Protein AF-A0AAN4YB03-F1 (afdb_monomer)

Sequence (130 aa):
MPLPLTMRIWSGLTTLRSVNNYWYDSTGHAFEIGAGGYVLAEGNVFQNIDTPVQSPIEGQLFTSPDTNTNTVCATYLGRNCEVNGFGSSGTFSQADTAFLVNFEGKNIASASPYADAQSSVPSSAGQGNL

Secondary structure (DSSP, 8-state):
------EEE-SSSEEEEEES-EEEEEEEEEEEE-TTEEEEEES-EEEEEEEEEPSSP-SEEE---STTGGGGHHHHHSSPPPPPEEES------B--GGGGGGTTS-PPP---HHHHHHHHHHHSSTT--

Foldseek 3Di:
DDEAQADEDDDDQDEDEAALEEAEDHDDEHYEAAANYHYEYALYEHALGAHPYDPDHNYAYAQLDDQVLQQLLCVQPVDGGHHYHYHNYDDDDHRGCPCSNVRHPHDDDDHDHNVCSVPPCVQQDDPPRD

Organism: Aspergillus oryzae (NCBI:txid5062)

pLDDT: mean 92.56, std 9.99, range [46.59, 98.62]

InterPro domains:
  IPR011050 Pectin lyase fold/virulence factor [SSF51126] (16-129)
  IPR012334 Pectin lyase fold [G3DSA:2.160.20.10] (7-130)

Radius of gyration: 14.28 Å; Cα contacts (8 Å, |Δi|>4): 305; chains: 1; bounding box: 38×32×34 Å

Solvent-accessible surface area (backbone atoms only — not comparable to full-atom values): 7092 Å² total; per-residue (Å²): 129,65,70,61,57,57,52,72,39,66,63,67,80,39,78,45,75,51,58,45,44,69,47,67,56,29,56,66,42,37,32,40,38,28,48,50,17,36,38,41,36,25,3,22,28,35,31,42,25,63,26,44,52,45,82,78,68,56,34,46,42,20,30,26,71,39,78,73,72,11,47,63,33,32,81,35,71,75,40,62,48,32,46,53,41,77,40,79,43,44,78,66,77,39,77,52,60,83,66,49,63,77,45,49,96,53,93,73,79,87,77,54,58,18,67,56,22,63,66,43,41,84,69,44,60,64,93,92,40,128

Nearest PDB structures (foldseek):
  1idk-assembly1_A  TM=9.858E-01  e=1.169E-13  Aspergillus niger
  1idj-assembly2_B  TM=9.855E-01  e=1.652E-13  Aspergillus niger
  1qcx-assembly1_A  TM=9.826E-01  e=1.858E-12  Aspergillus niger
  8iqe-assembly1_D  TM=4.897E-01  e=5.388E+00  Klebsiella phage VLC6
  7o79-assembly1_A  TM=2.710E-01  e=1.137E+00  Pseudopedobacter saltans DSM 12145

Mean predicted aligned error: 3.93 Å

Structure (mmCIF, N/CA/C/O backbone):
data_AF-A0AAN4YB03-F1
#
_entry.id   AF-A0AAN4YB03-F1
#
loop_
_atom_site.group_PDB
_atom_site.id
_atom_site.type_symbol
_atom_site.label_atom_id
_atom_site.label_alt_id
_atom_site.label_comp_id
_atom_site.label_asym_id
_atom_site.label_entity_id
_atom_site.label_seq_id
_atom_site.pdbx_PDB_ins_code
_atom_site.Cartn_x
_atom_site.Cartn_y
_atom_site.Cartn_z
_atom_site.occupancy
_atom_site.B_iso_or_equiv
_atom_site.auth_seq_id
_atom_site.auth_comp_id
_atom_site.auth_asym_id
_atom_site.auth_atom_id
_atom_site.pdbx_PDB_model_num
ATOM 1 N N . MET A 1 1 ? 23.118 -5.096 -10.859 1.00 46.59 1 MET A N 1
ATOM 2 C CA . MET A 1 1 ? 21.823 -5.765 -10.637 1.00 46.59 1 MET A CA 1
ATOM 3 C C . MET A 1 1 ? 21.288 -5.240 -9.317 1.00 46.59 1 MET A C 1
ATOM 5 O O . MET A 1 1 ? 22.001 -5.408 -8.330 1.00 46.59 1 MET A O 1
ATOM 9 N N . PRO A 1 2 ? 20.156 -4.519 -9.297 1.00 53.44 2 PRO A N 1
ATOM 10 C CA . PRO A 1 2 ? 19.519 -4.131 -8.043 1.00 53.44 2 PRO A CA 1
ATOM 11 C C . PRO A 1 2 ? 19.155 -5.396 -7.255 1.00 53.44 2 PRO A C 1
ATOM 13 O O . PRO A 1 2 ? 18.726 -6.398 -7.832 1.00 53.44 2 PRO A O 1
ATOM 16 N N . LEU A 1 3 ? 19.428 -5.384 -5.950 1.00 47.75 3 LEU A N 1
ATOM 17 C CA . LEU A 1 3 ? 19.080 -6.495 -5.068 1.00 47.75 3 LEU A CA 1
ATOM 18 C C . LEU A 1 3 ? 17.551 -6.578 -4.942 1.00 47.75 3 LEU A C 1
ATOM 20 O O . LEU A 1 3 ? 16.909 -5.529 -4.892 1.00 47.75 3 LEU A O 1
ATOM 24 N N . PRO A 1 4 ? 16.970 -7.788 -4.863 1.00 61.94 4 PRO A N 1
ATOM 25 C CA . PRO A 1 4 ? 15.548 -7.952 -4.590 1.00 61.94 4 PRO A CA 1
ATOM 26 C C . PRO A 1 4 ? 15.209 -7.286 -3.251 1.00 61.94 4 PRO A C 1
ATOM 28 O O . PRO A 1 4 ? 15.666 -7.726 -2.193 1.00 61.94 4 PRO A O 1
ATOM 31 N N . LEU A 1 5 ? 14.421 -6.211 -3.289 1.00 70.62 5 LEU A N 1
ATOM 32 C CA . LEU A 1 5 ? 13.795 -5.657 -2.097 1.00 70.62 5 LEU A CA 1
ATOM 33 C C . LEU A 1 5 ? 12.488 -6.419 -1.889 1.00 70.62 5 LEU A C 1
ATOM 35 O O . LEU A 1 5 ? 11.498 -6.155 -2.569 1.00 70.62 5 LEU A O 1
ATOM 39 N N . THR A 1 6 ? 12.505 -7.376 -0.964 1.00 79.75 6 THR A N 1
ATOM 40 C CA . THR A 1 6 ? 11.319 -8.141 -0.572 1.00 79.75 6 THR A CA 1
ATOM 41 C C . THR A 1 6 ? 11.043 -7.920 0.906 1.00 79.75 6 THR A C 1
ATOM 43 O O . THR A 1 6 ? 11.859 -8.267 1.763 1.00 79.75 6 THR A O 1
ATOM 46 N N . MET A 1 7 ? 9.868 -7.386 1.223 1.00 85.25 7 MET A N 1
ATOM 47 C CA . MET A 1 7 ? 9.355 -7.344 2.582 1.00 85.25 7 MET A CA 1
ATOM 48 C C . MET A 1 7 ? 8.586 -8.621 2.874 1.00 85.25 7 MET A C 1
ATOM 50 O O . MET A 1 7 ? 7.531 -8.905 2.306 1.00 85.25 7 MET A O 1
ATOM 54 N N . ARG A 1 8 ? 9.151 -9.395 3.792 1.00 83.19 8 ARG A N 1
ATOM 55 C CA . ARG A 1 8 ? 8.587 -10.651 4.252 1.00 83.19 8 ARG A CA 1
ATOM 56 C C . ARG A 1 8 ? 7.859 -10.436 5.575 1.00 83.19 8 ARG A C 1
ATOM 58 O O . ARG A 1 8 ? 8.499 -10.126 6.577 1.00 83.19 8 ARG A O 1
ATOM 65 N N . ILE A 1 9 ? 6.545 -10.628 5.587 1.00 84.38 9 ILE A N 1
ATOM 66 C CA . ILE A 1 9 ? 5.716 -10.588 6.794 1.00 84.38 9 ILE A CA 1
ATOM 67 C C . ILE A 1 9 ? 5.414 -12.039 7.197 1.00 84.38 9 ILE A C 1
ATOM 69 O O . ILE A 1 9 ? 4.412 -12.617 6.775 1.00 84.38 9 ILE A O 1
ATOM 73 N N . TRP A 1 10 ? 6.329 -12.649 7.963 1.00 66.19 10 TRP A N 1
ATOM 74 C CA . TRP A 1 10 ? 6.180 -14.017 8.479 1.00 66.19 10 TRP A CA 1
ATOM 75 C C . TRP A 1 10 ? 5.449 -14.050 9.824 1.00 66.19 10 TRP A C 1
ATOM 77 O O . TRP A 1 10 ? 5.523 -13.117 10.621 1.00 66.19 10 TRP A O 1
ATOM 87 N N . SER A 1 11 ? 4.748 -15.164 10.031 1.00 60.34 11 SER A N 1
ATOM 88 C CA . SER A 1 11 ? 3.844 -15.509 11.129 1.00 60.34 11 SER A CA 1
ATOM 89 C C . SER A 1 11 ? 4.173 -14.936 12.509 1.00 60.34 11 SER A C 1
ATOM 91 O O . SER A 1 11 ? 5.290 -15.075 13.007 1.00 60.34 11 SER A O 1
ATOM 93 N N . GLY A 1 12 ? 3.136 -14.407 13.165 1.00 60.25 12 GLY A N 1
ATOM 94 C CA . GLY A 1 12 ? 3.187 -13.892 14.533 1.00 60.25 12 GLY A CA 1
ATOM 95 C C . GLY A 1 12 ? 2.429 -12.576 14.658 1.00 60.25 12 GLY A C 1
ATOM 96 O O . GLY A 1 12 ? 3.067 -11.540 14.780 1.00 60.25 12 GLY A O 1
ATOM 97 N N . LEU A 1 13 ? 1.089 -12.618 14.552 1.00 81.12 13 LEU A N 1
ATOM 98 C CA . LEU A 1 13 ? 0.136 -11.502 14.754 1.00 81.12 13 LEU A CA 1
ATOM 99 C C . LEU A 1 13 ? 0.657 -10.109 14.336 1.00 81.12 13 LEU A C 1
ATOM 101 O O . LEU A 1 13 ? 0.455 -9.116 15.038 1.00 81.12 13 LEU A O 1
ATOM 105 N N . THR A 1 14 ? 1.364 -10.022 13.208 1.00 92.38 14 THR A N 1
ATOM 106 C CA . THR A 1 14 ? 2.037 -8.785 12.810 1.00 92.38 14 THR A CA 1
ATOM 107 C C . THR A 1 14 ? 1.050 -7.935 12.036 1.00 92.38 14 THR A C 1
ATOM 109 O O . THR A 1 14 ? 0.585 -8.334 10.971 1.00 92.38 14 THR A O 1
ATOM 112 N N . THR A 1 15 ? 0.742 -6.756 12.572 1.00 93.56 15 THR A N 1
ATOM 113 C CA . THR A 1 15 ? -0.034 -5.736 11.864 1.00 93.56 15 THR A CA 1
ATOM 114 C C . THR A 1 15 ? 0.925 -4.704 11.290 1.00 93.56 15 THR A C 1
ATOM 116 O O . THR A 1 15 ? 1.558 -3.953 12.030 1.00 93.56 15 THR A O 1
ATOM 119 N N . LEU A 1 16 ? 1.039 -4.685 9.966 1.00 95.25 16 LEU A N 1
ATOM 120 C CA . LEU A 1 16 ? 1.859 -3.756 9.209 1.00 95.25 16 LEU A CA 1
ATOM 121 C C . LEU A 1 16 ? 0.973 -2.730 8.504 1.00 95.25 16 LEU A C 1
ATOM 123 O O . LEU A 1 16 ? 0.024 -3.074 7.801 1.00 95.25 16 LEU A O 1
ATOM 127 N N . ARG A 1 17 ? 1.359 -1.460 8.616 1.00 95.50 17 ARG A N 1
ATOM 128 C CA . ARG A 1 17 ? 0.851 -0.389 7.763 1.00 95.50 17 ARG A CA 1
ATOM 129 C C . ARG A 1 17 ? 1.980 0.157 6.896 1.00 95.50 17 ARG A C 1
ATOM 131 O O . ARG A 1 17 ? 2.849 0.871 7.387 1.00 95.50 17 ARG A O 1
ATOM 138 N N . SER A 1 18 ? 1.962 -0.197 5.617 1.00 96.88 18 SER A N 1
ATOM 139 C CA . SER A 1 18 ? 2.878 0.309 4.597 1.00 96.88 18 SER A CA 1
ATOM 140 C C . SER A 1 18 ? 2.266 1.556 3.963 1.00 96.88 18 SER A C 1
ATOM 142 O O . SER A 1 18 ? 1.334 1.470 3.165 1.00 96.88 18 SER A O 1
ATOM 144 N N . VAL A 1 19 ? 2.759 2.725 4.369 1.00 97.69 19 VAL A N 1
ATOM 145 C CA . VAL A 1 19 ? 2.264 4.032 3.923 1.00 97.69 19 VAL A CA 1
ATOM 146 C C . VAL A 1 19 ? 3.367 4.825 3.225 1.00 97.69 19 VAL A C 1
ATOM 148 O O . VAL A 1 19 ? 4.480 4.890 3.742 1.00 97.69 19 VAL A O 1
ATOM 151 N N . ASN A 1 20 ? 3.056 5.417 2.067 1.00 97.81 20 ASN A N 1
ATOM 152 C CA . ASN A 1 20 ? 3.922 6.347 1.324 1.00 97.81 20 ASN A CA 1
ATOM 153 C C . ASN A 1 20 ? 5.372 5.874 1.074 1.00 97.81 20 ASN A C 1
ATOM 155 O O . ASN A 1 20 ? 6.309 6.667 1.108 1.00 97.81 20 ASN A O 1
ATOM 159 N N . ASN A 1 21 ? 5.559 4.586 0.774 1.00 96.88 21 ASN A N 1
ATOM 160 C CA . ASN A 1 21 ? 6.847 4.024 0.351 1.00 96.88 21 ASN A CA 1
ATOM 161 C C . ASN A 1 21 ? 7.011 4.092 -1.174 1.00 96.88 21 ASN A C 1
ATOM 163 O O . ASN A 1 21 ? 6.022 4.045 -1.907 1.00 96.88 21 ASN A O 1
ATOM 167 N N . TYR A 1 22 ? 8.259 4.113 -1.652 1.00 96.06 22 TYR A N 1
ATOM 168 C CA . TYR A 1 22 ? 8.581 3.993 -3.075 1.00 96.06 22 TYR A CA 1
ATOM 169 C C . TYR A 1 22 ? 9.347 2.698 -3.357 1.00 96.06 22 TYR A C 1
ATOM 171 O O . TYR A 1 22 ? 10.498 2.540 -2.954 1.00 96.06 22 TYR A O 1
ATOM 179 N N . TRP A 1 23 ? 8.691 1.773 -4.052 1.00 95.50 23 TRP A N 1
ATOM 180 C CA . TRP A 1 23 ? 9.253 0.511 -4.518 1.00 95.50 23 TRP A CA 1
ATOM 181 C C . TRP A 1 23 ? 9.728 0.685 -5.954 1.00 95.50 23 TRP A C 1
ATOM 183 O O . TRP A 1 23 ? 8.915 0.954 -6.839 1.00 95.50 23 TRP A O 1
ATOM 193 N N . TYR A 1 24 ? 11.031 0.537 -6.183 1.00 93.56 24 TYR A N 1
ATOM 194 C CA . TYR A 1 24 ? 11.643 0.793 -7.483 1.00 93.56 24 TYR A CA 1
ATOM 195 C C . TYR A 1 24 ? 12.601 -0.328 -7.899 1.00 93.56 24 TYR A C 1
ATOM 197 O O . TYR A 1 24 ? 13.493 -0.680 -7.129 1.00 93.56 24 TYR A O 1
ATOM 205 N N . ASP A 1 25 ? 12.425 -0.831 -9.125 1.00 85.31 25 ASP A N 1
ATOM 206 C CA . ASP A 1 25 ? 13.380 -1.689 -9.855 1.00 85.31 25 ASP A CA 1
ATOM 207 C C . ASP A 1 25 ? 13.873 -2.902 -9.042 1.00 85.31 25 ASP A C 1
ATOM 209 O O . ASP A 1 25 ? 15.069 -3.168 -8.909 1.00 85.31 25 ASP A O 1
ATOM 213 N N . SER A 1 26 ? 12.924 -3.631 -8.449 1.00 79.31 26 SER A N 1
ATOM 214 C CA . SER A 1 26 ? 13.198 -4.861 -7.703 1.00 79.31 26 SER A CA 1
ATOM 215 C C . SER A 1 26 ? 13.054 -6.066 -8.625 1.00 79.31 26 SER A C 1
ATOM 217 O O . SER A 1 26 ? 12.018 -6.249 -9.264 1.00 79.31 26 SER A O 1
ATOM 219 N N . THR A 1 27 ? 14.074 -6.923 -8.664 1.00 79.56 27 THR A N 1
ATOM 220 C CA . THR A 1 27 ? 13.973 -8.222 -9.342 1.00 79.56 27 THR A CA 1
ATOM 221 C C . THR A 1 27 ? 13.218 -9.204 -8.435 1.00 79.56 27 THR A C 1
ATOM 223 O O . THR A 1 27 ? 13.532 -9.312 -7.256 1.00 79.56 27 THR A O 1
ATOM 226 N N . GLY A 1 28 ? 12.195 -9.905 -8.937 1.00 86.44 28 GLY A N 1
ATOM 227 C CA . GLY A 1 28 ? 11.364 -10.817 -8.129 1.00 86.44 28 GLY A CA 1
ATOM 228 C C . GLY A 1 28 ? 10.049 -10.186 -7.661 1.00 86.44 28 GLY A C 1
ATOM 229 O O . GLY A 1 28 ? 9.243 -9.766 -8.493 1.00 86.44 28 GLY A O 1
ATOM 230 N N . HIS A 1 29 ? 9.811 -10.150 -6.345 1.00 91.50 29 HIS A N 1
ATOM 231 C CA . HIS A 1 29 ? 8.553 -9.676 -5.754 1.00 91.50 29 HIS A CA 1
ATOM 232 C C . HIS A 1 29 ? 8.744 -8.769 -4.531 1.00 91.50 29 HIS A C 1
ATOM 234 O O . HIS A 1 29 ? 9.715 -8.910 -3.785 1.00 91.50 29 HIS A O 1
ATOM 240 N N . ALA A 1 30 ? 7.804 -7.842 -4.309 1.00 94.38 30 ALA A N 1
ATOM 241 C CA . ALA A 1 30 ? 7.903 -6.850 -3.233 1.00 94.38 30 ALA A CA 1
ATOM 242 C C . ALA A 1 30 ? 7.371 -7.360 -1.882 1.00 94.38 30 ALA A C 1
ATOM 244 O O . ALA A 1 30 ? 8.052 -7.203 -0.871 1.00 94.38 30 ALA A O 1
ATOM 245 N N . PHE A 1 31 ? 6.201 -8.001 -1.840 1.00 95.44 31 PHE A N 1
ATOM 246 C CA . PHE A 1 31 ? 5.587 -8.496 -0.602 1.00 95.44 31 PHE A CA 1
ATOM 247 C C . PHE A 1 31 ? 5.505 -10.028 -0.564 1.00 95.44 31 PHE A C 1
ATOM 249 O O . PHE A 1 31 ? 5.090 -10.661 -1.534 1.00 95.44 31 PHE A O 1
ATOM 256 N N . GLU A 1 32 ? 5.809 -10.613 0.596 1.00 94.38 32 GLU A N 1
ATOM 257 C CA . GLU A 1 32 ? 5.407 -11.972 0.987 1.00 94.38 32 GLU A CA 1
ATOM 258 C C . GLU A 1 32 ? 4.575 -11.888 2.267 1.00 94.38 32 GLU A C 1
ATOM 260 O O . GLU A 1 32 ? 5.057 -11.374 3.278 1.00 94.38 32 GLU A O 1
ATOM 265 N N . ILE A 1 33 ? 3.337 -12.385 2.235 1.00 95.50 33 ILE A N 1
ATOM 266 C CA . ILE A 1 33 ? 2.398 -12.280 3.359 1.00 95.50 33 ILE A CA 1
ATOM 267 C C . ILE A 1 33 ? 2.014 -13.685 3.821 1.00 95.50 33 ILE A C 1
ATOM 269 O O . ILE A 1 33 ? 1.169 -14.341 3.210 1.00 95.50 33 ILE A O 1
ATOM 273 N N . GLY A 1 34 ? 2.652 -14.130 4.903 1.00 95.25 34 GLY A N 1
ATOM 274 C CA . GLY A 1 34 ? 2.387 -15.421 5.531 1.00 95.25 34 GLY A CA 1
ATOM 275 C C . GLY A 1 34 ? 1.175 -15.398 6.466 1.00 95.25 34 GLY A C 1
ATOM 276 O O . GLY A 1 34 ? 0.639 -14.339 6.810 1.00 95.25 34 GLY A O 1
ATOM 277 N N . ALA A 1 35 ? 0.765 -16.582 6.927 1.00 94.19 35 ALA A N 1
ATOM 278 C CA . ALA A 1 35 ? -0.339 -16.736 7.872 1.00 94.19 35 ALA A CA 1
ATOM 279 C C . ALA A 1 35 ? -0.156 -15.880 9.143 1.00 94.19 35 ALA A C 1
ATOM 281 O O . ALA A 1 35 ? 0.893 -15.897 9.789 1.00 94.19 35 ALA A O 1
ATOM 282 N N . GLY A 1 36 ? -1.200 -15.136 9.524 1.00 93.31 36 GLY A N 1
ATOM 283 C CA . GLY A 1 36 ? -1.170 -14.218 10.673 1.00 93.31 36 GLY A CA 1
ATOM 284 C C . GLY A 1 36 ? -0.447 -12.888 10.421 1.00 93.31 36 GLY A C 1
ATOM 285 O O . GLY A 1 36 ? -0.238 -12.130 11.371 1.00 93.31 36 GLY A O 1
ATOM 286 N N . GLY A 1 37 ? -0.055 -12.607 9.175 1.00 96.12 37 GLY A N 1
ATOM 287 C CA . GLY A 1 37 ? 0.322 -11.274 8.716 1.00 96.12 37 GLY A CA 1
ATOM 288 C C . GLY A 1 37 ? -0.906 -10.468 8.289 1.00 96.12 37 GLY A C 1
ATOM 289 O O . GLY A 1 37 ? -1.764 -10.974 7.566 1.00 96.12 37 GLY A O 1
ATOM 290 N N . TYR A 1 38 ? -0.977 -9.213 8.723 1.00 96.56 38 TYR A N 1
ATOM 291 C CA . TYR A 1 38 ? -2.042 -8.273 8.385 1.00 96.56 38 TYR A CA 1
ATOM 292 C C . TYR A 1 38 ? -1.419 -7.014 7.790 1.00 96.56 38 TYR A C 1
ATOM 294 O O . TYR A 1 38 ? -0.648 -6.338 8.472 1.00 96.56 38 TYR A O 1
ATOM 302 N N . VAL A 1 39 ? -1.711 -6.700 6.529 1.00 97.75 39 VAL A N 1
ATOM 303 C CA . VAL A 1 39 ? -1.051 -5.598 5.816 1.00 97.75 39 VAL A CA 1
ATOM 304 C C . VAL A 1 39 ? -2.074 -4.612 5.274 1.00 97.75 39 VAL A C 1
ATOM 306 O O . VAL A 1 39 ? -2.870 -4.953 4.407 1.00 97.75 39 VAL A O 1
ATOM 309 N N . LEU A 1 40 ? -1.995 -3.361 5.724 1.00 98.25 40 LEU A N 1
ATOM 310 C CA . LEU A 1 40 ? -2.610 -2.217 5.052 1.00 98.25 40 LEU A CA 1
ATOM 311 C C . LEU A 1 40 ? -1.546 -1.512 4.203 1.00 98.25 40 LEU A C 1
ATOM 313 O O . LEU A 1 40 ? -0.561 -1.020 4.753 1.00 98.25 40 LEU A O 1
ATOM 317 N N . ALA A 1 41 ? -1.747 -1.441 2.888 1.00 98.44 41 ALA A N 1
ATOM 318 C CA . ALA A 1 41 ? -0.889 -0.702 1.966 1.00 98.44 41 ALA A CA 1
ATOM 319 C C . ALA A 1 41 ? -1.656 0.469 1.327 1.00 98.44 41 ALA A C 1
ATOM 321 O O . ALA A 1 41 ? -2.613 0.253 0.581 1.00 98.44 41 ALA A O 1
ATOM 322 N N . GLU A 1 42 ? -1.236 1.706 1.600 1.00 98.62 42 GLU A N 1
ATOM 323 C CA . GLU A 1 42 ? -1.870 2.930 1.085 1.00 98.62 42 GLU A CA 1
ATOM 324 C C . GLU A 1 42 ? -0.841 3.990 0.660 1.00 98.62 42 GLU A C 1
ATOM 326 O O . GLU A 1 42 ? 0.218 4.131 1.276 1.00 98.62 42 GLU A O 1
ATOM 331 N N . GLY A 1 43 ? -1.141 4.743 -0.401 1.00 98.31 43 GLY A N 1
ATOM 332 C CA . GLY A 1 43 ? -0.303 5.855 -0.870 1.00 98.31 43 GLY A CA 1
ATOM 333 C C . GLY A 1 43 ? 1.124 5.481 -1.298 1.00 98.31 43 GLY A C 1
ATOM 334 O O . GLY A 1 43 ? 1.972 6.364 -1.426 1.00 98.31 43 GLY A O 1
ATOM 335 N N . ASN A 1 44 ? 1.435 4.196 -1.483 1.00 98.38 44 ASN A N 1
ATOM 336 C CA . ASN A 1 44 ? 2.743 3.744 -1.954 1.00 98.38 44 ASN A CA 1
ATOM 337 C C . ASN A 1 44 ? 2.844 3.877 -3.472 1.00 98.38 44 ASN A C 1
ATOM 339 O O . ASN A 1 44 ? 1.838 3.972 -4.174 1.00 98.38 44 ASN A O 1
ATOM 343 N N . VAL A 1 45 ? 4.067 3.809 -3.982 1.00 98.06 45 VAL A N 1
ATOM 344 C CA . VAL A 1 45 ? 4.351 3.771 -5.414 1.00 98.06 45 VAL A CA 1
ATOM 345 C C . VAL A 1 45 ? 5.118 2.498 -5.740 1.00 98.06 45 VAL A C 1
ATOM 347 O O . VAL A 1 45 ? 6.114 2.195 -5.088 1.00 98.06 45 VAL A O 1
ATOM 350 N N . PHE A 1 46 ? 4.666 1.781 -6.764 1.00 97.56 46 PHE A N 1
ATOM 351 C CA . PHE A 1 46 ? 5.332 0.616 -7.336 1.00 97.56 46 PHE A CA 1
ATOM 352 C C . PHE A 1 46 ? 5.764 0.946 -8.761 1.00 97.56 46 PHE A C 1
ATOM 354 O O . PHE A 1 46 ? 4.924 1.159 -9.635 1.00 97.56 46 PHE A O 1
ATOM 361 N N . GLN A 1 47 ? 7.071 1.021 -8.990 1.00 96.38 47 GLN A N 1
ATOM 362 C CA . GLN A 1 47 ? 7.660 1.353 -10.279 1.00 96.38 47 GLN A CA 1
ATOM 363 C C . GLN A 1 47 ? 8.633 0.254 -10.708 1.00 96.38 47 GLN A C 1
ATOM 365 O O . GLN A 1 47 ? 9.625 -0.000 -10.028 1.00 96.38 47 GLN A O 1
ATOM 370 N N . ASN A 1 48 ? 8.378 -0.365 -11.862 1.00 95.44 48 ASN A N 1
ATOM 371 C CA . ASN A 1 48 ? 9.160 -1.500 -12.368 1.00 95.44 48 ASN A CA 1
ATOM 372 C C . ASN A 1 48 ? 9.203 -2.668 -11.360 1.00 95.44 48 ASN A C 1
ATOM 374 O O . ASN A 1 48 ? 10.263 -3.218 -11.073 1.00 95.44 48 ASN A O 1
ATOM 378 N N . ILE A 1 49 ? 8.051 -2.998 -10.769 1.00 95.50 49 ILE A N 1
ATOM 379 C CA . ILE A 1 49 ? 7.882 -4.117 -9.839 1.00 95.50 49 ILE A CA 1
ATOM 380 C C . ILE A 1 49 ? 6.977 -5.156 -10.496 1.00 95.50 49 ILE A C 1
ATOM 382 O O . ILE A 1 49 ? 5.752 -5.036 -10.456 1.00 95.50 49 ILE A O 1
ATOM 386 N N . ASP A 1 50 ? 7.569 -6.191 -11.086 1.00 94.88 50 ASP A N 1
ATOM 387 C CA . ASP A 1 50 ? 6.821 -7.211 -11.832 1.00 94.88 50 ASP A CA 1
ATOM 388 C C . ASP A 1 50 ? 5.781 -7.926 -10.961 1.00 94.88 50 ASP A C 1
ATOM 390 O O . ASP A 1 50 ? 4.654 -8.159 -11.394 1.00 94.88 50 ASP A O 1
ATOM 394 N N . THR A 1 51 ? 6.137 -8.234 -9.710 1.00 95.88 51 THR A N 1
ATOM 395 C CA . THR A 1 51 ? 5.262 -8.934 -8.761 1.00 95.88 51 THR A CA 1
ATOM 396 C C . THR A 1 51 ? 5.150 -8.144 -7.453 1.00 95.88 51 THR A C 1
ATOM 398 O O . THR A 1 51 ? 5.927 -8.364 -6.525 1.00 95.88 51 THR A O 1
ATOM 401 N N . PRO A 1 52 ? 4.198 -7.203 -7.316 1.00 96.38 52 PRO A N 1
ATOM 402 C CA . PRO A 1 52 ? 4.041 -6.452 -6.071 1.00 96.38 52 PRO A CA 1
ATOM 403 C C . PRO A 1 52 ? 3.780 -7.347 -4.857 1.00 96.38 52 PRO A C 1
ATOM 405 O O . PRO A 1 52 ? 4.281 -7.075 -3.775 1.00 96.38 52 PRO A O 1
ATOM 408 N N . VAL A 1 53 ? 3.058 -8.453 -5.027 1.00 96.56 53 VAL A N 1
ATOM 409 C CA . VAL A 1 53 ? 2.844 -9.442 -3.967 1.00 96.56 53 VAL A CA 1
ATOM 410 C C . VAL A 1 53 ? 2.930 -10.850 -4.521 1.00 96.56 53 VAL A C 1
ATOM 412 O O . VAL A 1 53 ? 2.328 -11.167 -5.546 1.00 96.56 53 VAL A O 1
ATOM 415 N N . GLN A 1 54 ? 3.689 -11.695 -3.836 1.00 95.25 54 GLN A N 1
ATOM 416 C CA . GLN A 1 54 ? 3.830 -13.095 -4.191 1.00 95.25 54 GLN A CA 1
ATOM 417 C C . GLN A 1 54 ? 2.579 -13.881 -3.787 1.00 95.25 54 GLN A C 1
ATOM 419 O O . GLN A 1 54 ? 2.047 -13.708 -2.692 1.00 95.25 54 GLN A O 1
ATOM 424 N N . SER A 1 55 ? 2.132 -14.773 -4.672 1.00 93.62 55 SER A N 1
ATOM 425 C CA . SER A 1 55 ? 1.079 -15.750 -4.374 1.00 93.62 55 SER A CA 1
ATOM 426 C C . SER A 1 55 ? 1.666 -17.096 -3.914 1.00 93.62 55 SER A C 1
ATOM 428 O O . SER A 1 55 ? 2.738 -17.476 -4.404 1.00 93.62 55 SER A O 1
ATOM 430 N N . PRO A 1 56 ? 0.956 -17.857 -3.054 1.00 94.81 56 PRO A N 1
ATOM 431 C CA . PRO A 1 56 ? -0.307 -17.491 -2.401 1.00 94.81 56 PRO A CA 1
ATOM 432 C C . PRO A 1 56 ? -0.118 -16.447 -1.285 1.00 94.81 56 PRO A C 1
ATOM 434 O O . PRO A 1 56 ? 0.933 -16.380 -0.657 1.00 94.81 56 PRO A O 1
ATOM 437 N N . ILE A 1 57 ? -1.161 -15.650 -1.038 1.00 95.38 57 ILE A N 1
ATOM 438 C CA . ILE A 1 57 ? -1.270 -14.787 0.145 1.00 95.38 57 ILE A CA 1
ATOM 439 C C . ILE A 1 57 ? -1.932 -15.622 1.242 1.00 95.38 57 ILE A C 1
ATOM 441 O O . ILE A 1 57 ? -3.067 -16.060 1.073 1.00 95.38 57 ILE A O 1
ATOM 445 N N . GLU A 1 58 ? -1.225 -15.867 2.343 1.00 95.31 58 GLU A N 1
ATOM 446 C CA . GLU A 1 58 ? -1.731 -16.679 3.462 1.00 95.31 58 GLU A CA 1
ATOM 447 C C . GLU A 1 58 ? -2.275 -15.828 4.624 1.00 95.31 58 GLU A C 1
ATOM 449 O O . GLU A 1 58 ? -2.998 -16.333 5.485 1.00 95.31 58 GLU A O 1
ATOM 454 N N . GLY A 1 59 ? -1.897 -14.546 4.681 1.00 95.50 59 GLY A N 1
ATOM 455 C CA . GLY A 1 59 ? -2.415 -13.560 5.634 1.00 95.50 59 GLY A CA 1
ATOM 456 C C . GLY A 1 59 ? -3.603 -12.762 5.087 1.00 95.50 59 GLY A C 1
ATOM 457 O O . GLY A 1 59 ? -4.310 -13.226 4.199 1.00 95.50 59 GLY A O 1
ATOM 458 N N . GLN A 1 60 ? -3.817 -11.553 5.616 1.00 97.31 60 GLN A N 1
ATOM 459 C CA . GLN A 1 60 ? -4.812 -10.607 5.091 1.00 97.31 60 GLN A CA 1
ATOM 460 C C . GLN A 1 60 ? -4.143 -9.350 4.545 1.00 97.31 60 GLN A C 1
ATOM 462 O O . GLN A 1 60 ? -3.178 -8.837 5.125 1.00 97.31 60 GLN A O 1
ATOM 467 N N . LEU A 1 61 ? -4.685 -8.838 3.445 1.00 98.25 61 LEU A N 1
ATOM 468 C CA . LEU A 1 61 ? -4.136 -7.689 2.741 1.00 98.25 61 LEU A CA 1
ATOM 469 C C . LEU A 1 61 ? -5.248 -6.731 2.299 1.00 98.25 61 LEU A C 1
ATOM 471 O O . LEU A 1 61 ? -6.181 -7.104 1.593 1.00 98.25 61 LEU A O 1
ATOM 475 N N . PHE A 1 62 ? -5.085 -5.458 2.649 1.00 98.62 62 PHE A N 1
ATOM 476 C CA . PHE A 1 62 ? -5.860 -4.356 2.094 1.00 98.62 62 PHE A CA 1
ATOM 477 C C . PHE A 1 62 ? -4.928 -3.446 1.294 1.00 98.62 62 PHE A C 1
ATOM 479 O O . PHE A 1 62 ? -4.086 -2.751 1.867 1.00 98.62 62 PHE A O 1
ATOM 486 N N . THR A 1 63 ? -5.057 -3.443 -0.034 1.00 98.56 63 THR A N 1
ATOM 487 C CA . THR A 1 63 ? -4.186 -2.668 -0.940 1.00 98.56 63 THR A CA 1
ATOM 488 C C . THR A 1 63 ? -4.753 -1.304 -1.300 1.00 98.56 63 THR A C 1
ATOM 490 O O . THR A 1 63 ? -4.298 -0.692 -2.265 1.00 98.56 63 THR A O 1
ATOM 493 N N . SER A 1 64 ? -5.775 -0.845 -0.580 1.00 98.12 64 SER A N 1
ATOM 494 C CA . SER A 1 64 ? -6.466 0.414 -0.863 1.00 98.12 64 SER A CA 1
ATOM 495 C C . SER A 1 64 ? -6.851 0.556 -2.351 1.00 98.12 64 SER A C 1
ATOM 497 O O . SER A 1 64 ? -6.394 1.493 -3.015 1.00 98.12 64 SER A O 1
ATOM 499 N N . PRO A 1 65 ? -7.610 -0.414 -2.904 1.00 97.75 65 PRO A N 1
ATOM 500 C CA . PRO A 1 65 ? -7.674 -0.679 -4.343 1.00 97.75 65 PRO A CA 1
ATOM 501 C C . PRO A 1 65 ? -8.309 0.451 -5.164 1.00 97.75 65 PRO A C 1
ATOM 503 O O . PRO A 1 65 ? -7.956 0.623 -6.328 1.00 97.75 65 PRO A O 1
ATOM 506 N N . ASP A 1 66 ? -9.228 1.217 -4.575 1.00 97.75 66 ASP A N 1
ATOM 507 C CA . ASP A 1 66 ? -9.926 2.317 -5.237 1.00 97.75 66 ASP A CA 1
ATOM 508 C C . ASP A 1 66 ? -10.559 3.272 -4.217 1.00 97.75 66 ASP A C 1
ATOM 510 O O . ASP A 1 66 ? -10.788 2.924 -3.058 1.00 97.75 66 ASP A O 1
ATOM 514 N N . THR A 1 67 ? -10.894 4.486 -4.656 1.00 96.75 67 THR A N 1
ATOM 515 C CA . THR A 1 67 ? -11.413 5.549 -3.783 1.00 96.75 67 THR A CA 1
ATOM 516 C C . THR A 1 67 ? -12.692 5.179 -3.034 1.00 96.75 67 THR A C 1
ATOM 518 O O . THR A 1 67 ? -12.895 5.671 -1.926 1.00 96.75 67 THR A O 1
ATOM 521 N N . ASN A 1 68 ? -13.555 4.333 -3.606 1.00 98.25 68 ASN A N 1
ATOM 522 C CA . ASN A 1 68 ? -14.826 3.967 -2.986 1.00 98.25 68 ASN A CA 1
ATOM 523 C C . ASN A 1 68 ? -14.607 2.911 -1.905 1.00 98.25 68 ASN A C 1
ATOM 525 O O . ASN A 1 68 ? -15.058 3.092 -0.773 1.00 98.25 68 ASN A O 1
ATOM 529 N N . THR A 1 69 ? -13.869 1.846 -2.221 1.00 98.31 69 THR A N 1
ATOM 530 C CA . THR A 1 69 ? -13.515 0.795 -1.256 1.00 98.31 69 THR A CA 1
ATOM 531 C C . THR A 1 69 ? -12.725 1.376 -0.081 1.00 98.31 69 THR A C 1
ATOM 533 O O . THR A 1 69 ? -12.947 1.002 1.069 1.00 98.31 69 THR A O 1
ATOM 536 N N . ASN A 1 70 ? -11.876 2.374 -0.336 1.00 98.31 70 ASN A N 1
ATOM 537 C CA . ASN A 1 70 ? -11.033 3.018 0.674 1.00 98.31 70 ASN A CA 1
ATOM 538 C C . ASN A 1 70 ? -11.796 3.833 1.728 1.00 98.31 70 ASN A C 1
ATOM 540 O O . ASN A 1 70 ? -11.210 4.196 2.753 1.00 98.31 70 ASN A O 1
ATOM 544 N N . THR A 1 71 ? -13.087 4.109 1.521 1.00 98.44 71 THR A N 1
ATOM 545 C CA . THR A 1 71 ? -13.932 4.780 2.526 1.00 98.44 71 THR A CA 1
ATOM 546 C C . THR A 1 71 ? -14.083 3.962 3.808 1.00 98.44 71 THR A C 1
ATOM 548 O O . THR A 1 71 ? -14.278 4.533 4.879 1.00 98.44 71 THR A O 1
ATOM 551 N N . VAL A 1 72 ? -13.897 2.636 3.741 1.00 98.25 72 VAL A N 1
ATOM 552 C CA . VAL A 1 72 ? -13.930 1.743 4.911 1.00 98.25 72 VAL A CA 1
ATOM 553 C C . VAL A 1 72 ? -12.914 2.144 5.987 1.00 98.25 72 VAL A C 1
ATOM 555 O O . VAL A 1 72 ? -13.175 1.997 7.182 1.00 98.25 72 VAL A O 1
ATOM 558 N N . CYS A 1 73 ? -11.785 2.727 5.576 1.00 98.06 73 CYS A N 1
ATOM 559 C CA . CYS A 1 73 ? -10.736 3.193 6.474 1.00 98.06 73 CYS A CA 1
ATOM 560 C C . CYS A 1 73 ? -11.191 4.327 7.397 1.00 98.06 73 CYS A C 1
ATOM 562 O O . CYS A 1 73 ? -10.628 4.476 8.479 1.00 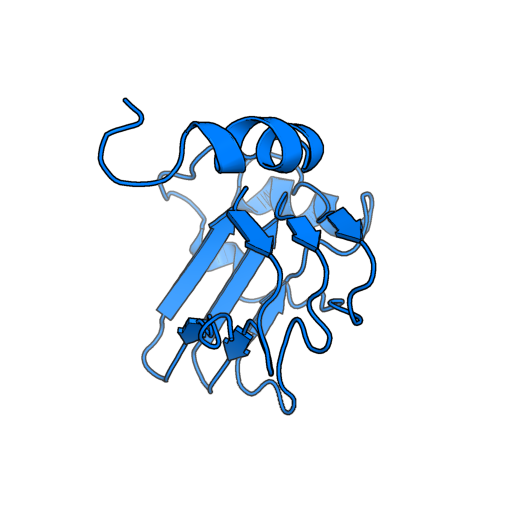98.06 73 CYS A O 1
ATOM 564 N N . ALA A 1 74 ? -12.228 5.092 7.034 1.00 97.12 74 ALA A N 1
ATOM 565 C CA . ALA A 1 74 ? -12.712 6.192 7.865 1.00 97.12 74 ALA A CA 1
ATOM 566 C C . ALA A 1 74 ? -13.145 5.720 9.259 1.00 97.12 74 ALA A C 1
ATOM 568 O O . ALA A 1 74 ? -12.908 6.420 10.241 1.00 97.12 74 ALA A O 1
ATOM 569 N N . THR A 1 75 ? -13.700 4.510 9.348 1.00 96.75 75 THR A N 1
ATOM 570 C CA . THR A 1 75 ? -14.134 3.903 10.614 1.00 96.75 75 THR A CA 1
ATOM 571 C C . THR A 1 75 ? -12.955 3.625 11.547 1.00 96.75 75 THR A C 1
ATOM 573 O O . THR A 1 75 ? -13.035 3.908 12.736 1.00 96.75 75 THR A O 1
ATOM 576 N N . TYR A 1 76 ? -11.848 3.111 11.004 1.00 96.56 76 TYR A N 1
ATOM 577 C CA . TYR A 1 76 ? -10.7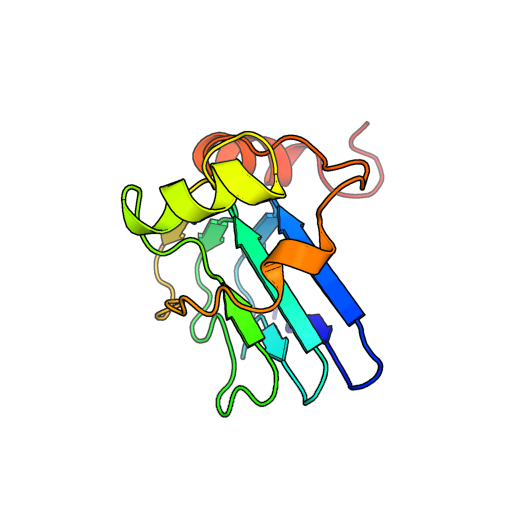41 2.568 11.800 1.00 96.56 76 TYR A CA 1
ATOM 578 C C . TYR A 1 76 ? -9.559 3.534 11.952 1.00 96.56 76 TYR A C 1
ATOM 580 O O . TYR A 1 76 ? -8.844 3.501 12.951 1.00 96.56 76 TYR A O 1
ATOM 588 N N . LEU A 1 77 ? -9.342 4.395 10.953 1.00 96.12 77 LEU A N 1
ATOM 589 C CA . LEU A 1 77 ? -8.214 5.326 10.859 1.00 96.12 77 LEU A CA 1
ATOM 590 C C . LEU A 1 77 ? -8.648 6.800 10.955 1.00 96.12 77 LEU A C 1
ATOM 592 O O . LEU A 1 77 ? -7.792 7.684 10.950 1.00 96.12 77 LEU A O 1
ATOM 596 N N . GLY A 1 78 ? -9.955 7.089 11.010 1.00 95.44 78 GLY A N 1
ATOM 597 C CA . GLY A 1 78 ? -10.497 8.454 11.070 1.00 95.44 78 GLY A CA 1
ATOM 598 C C . GLY A 1 78 ? -10.430 9.233 9.749 1.00 95.44 78 GLY A C 1
ATOM 599 O O . GLY A 1 78 ? -10.747 10.420 9.717 1.00 95.44 78 GLY A O 1
ATOM 600 N N . ARG A 1 79 ? -10.012 8.583 8.656 1.00 96.50 79 ARG A N 1
ATOM 601 C CA . ARG A 1 79 ? -9.950 9.131 7.292 1.00 96.50 79 ARG A CA 1
ATOM 602 C C . ARG A 1 79 ? -10.009 8.013 6.250 1.00 96.50 79 ARG A C 1
ATOM 604 O O . ARG A 1 79 ? -9.730 6.857 6.563 1.00 96.50 79 ARG A O 1
ATOM 611 N N . ASN A 1 80 ? -10.302 8.366 5.003 1.00 98.00 80 ASN A N 1
ATOM 612 C CA . ASN A 1 80 ? -10.213 7.430 3.881 1.00 98.00 80 ASN A CA 1
ATOM 613 C C . ASN A 1 80 ? -8.747 7.038 3.617 1.00 98.00 80 ASN A C 1
ATOM 615 O O . ASN A 1 80 ? -7.840 7.842 3.853 1.00 98.00 80 ASN A O 1
ATOM 619 N N . CYS A 1 81 ? -8.524 5.816 3.125 1.00 98.50 81 CYS A N 1
ATOM 620 C CA . CYS A 1 81 ? -7.197 5.368 2.698 1.00 98.50 81 CYS A CA 1
ATOM 621 C C . CYS A 1 81 ? -6.796 5.960 1.339 1.00 98.50 81 CYS A C 1
ATOM 623 O O . CYS A 1 81 ? -7.638 6.162 0.461 1.00 98.50 81 CYS A O 1
ATOM 625 N N . GLU A 1 82 ? -5.496 6.173 1.147 1.00 98.56 82 GLU A N 1
ATOM 626 C CA . GLU A 1 82 ? -4.937 6.671 -0.114 1.00 98.56 82 GLU A CA 1
ATOM 627 C C . GLU A 1 82 ? -4.656 5.535 -1.107 1.00 98.56 82 GLU A C 1
ATOM 629 O O . GLU A 1 82 ? -4.125 4.481 -0.747 1.00 98.56 82 GLU A O 1
ATOM 634 N N . VAL A 1 83 ? -4.980 5.747 -2.384 1.00 98.44 83 VAL A N 1
ATOM 635 C CA . VAL A 1 83 ? -4.690 4.761 -3.441 1.00 98.44 83 VAL A CA 1
ATOM 636 C C . VAL A 1 83 ? -3.182 4.633 -3.683 1.00 98.44 83 VAL A C 1
ATOM 638 O O . VAL A 1 83 ? -2.431 5.600 -3.544 1.00 98.44 83 VAL A O 1
ATOM 641 N N . ASN A 1 84 ? -2.734 3.437 -4.068 1.00 98.62 84 ASN A N 1
ATOM 642 C CA . ASN A 1 84 ? -1.350 3.204 -4.489 1.00 98.62 84 ASN A CA 1
ATOM 643 C C . ASN A 1 84 ? -1.152 3.589 -5.970 1.00 98.62 84 ASN A C 1
ATOM 645 O O . ASN A 1 84 ? -2.058 3.426 -6.788 1.00 98.62 84 ASN A O 1
ATOM 649 N N . GLY A 1 85 ? 0.038 4.078 -6.319 1.00 98.19 85 GLY A N 1
ATOM 650 C CA . GLY A 1 85 ? 0.449 4.387 -7.689 1.00 98.19 85 GLY A CA 1
ATOM 651 C C . GLY A 1 85 ? 1.253 3.249 -8.319 1.00 98.19 85 GLY A C 1
ATOM 652 O O . GLY A 1 85 ? 2.078 2.625 -7.652 1.00 98.19 85 GLY A O 1
ATOM 653 N N . PHE A 1 86 ? 1.049 3.001 -9.614 1.00 97.69 86 PHE A N 1
ATOM 654 C CA . PHE A 1 86 ? 1.721 1.927 -10.353 1.00 97.69 86 PHE A CA 1
ATOM 655 C C . PHE A 1 86 ? 2.308 2.447 -11.666 1.00 97.69 86 PHE A C 1
ATOM 657 O O . PHE A 1 86 ? 1.610 3.089 -12.451 1.00 97.69 86 PHE A O 1
ATOM 664 N N . GLY A 1 87 ? 3.571 2.124 -11.932 1.00 96.38 87 GLY A N 1
ATOM 665 C CA . GLY A 1 87 ? 4.236 2.331 -13.216 1.00 96.38 87 GLY A CA 1
ATOM 666 C C . GLY A 1 87 ? 4.974 1.063 -13.628 1.00 96.38 87 GLY A C 1
ATOM 667 O O . GLY A 1 87 ? 5.769 0.537 -12.852 1.00 96.38 87 GLY A O 1
ATOM 668 N N . SER A 1 88 ? 4.687 0.538 -14.823 1.00 96.19 88 SER A N 1
ATOM 669 C CA . SER A 1 88 ? 5.308 -0.690 -15.360 1.00 96.19 88 SER A CA 1
ATOM 670 C C . SER A 1 88 ? 5.432 -1.818 -14.321 1.00 96.19 88 SER A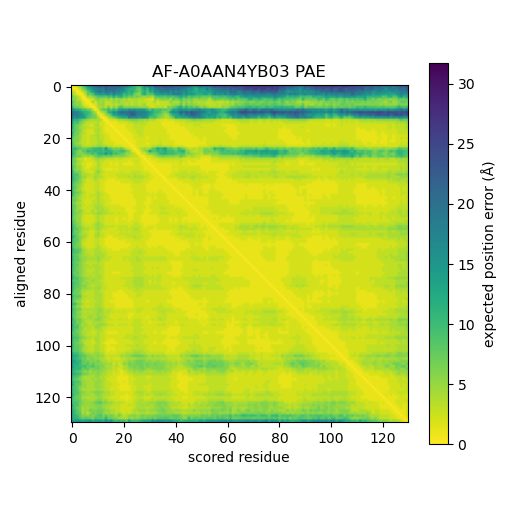 C 1
ATOM 672 O O . SER A 1 88 ? 6.506 -2.372 -14.129 1.00 96.19 88 SER A O 1
ATOM 674 N N . SER A 1 89 ? 4.358 -2.086 -13.578 1.00 96.88 89 SER A N 1
ATOM 675 C CA . SER A 1 89 ? 4.350 -3.024 -12.448 1.00 96.88 89 SER A CA 1
ATOM 676 C C . SER A 1 89 ? 3.158 -3.974 -12.542 1.00 96.88 89 SER A C 1
ATOM 678 O O . SER A 1 89 ? 2.180 -3.679 -13.233 1.00 96.88 89 SER A O 1
ATOM 680 N N . GLY A 1 90 ? 3.237 -5.108 -11.847 1.00 95.69 90 GLY A N 1
ATOM 681 C CA . GLY A 1 90 ? 2.153 -6.084 -11.769 1.00 95.69 90 GLY A CA 1
ATOM 682 C C . GLY A 1 90 ? 0.941 -5.600 -10.969 1.00 95.69 90 GLY A C 1
ATOM 683 O O . GLY A 1 90 ? 0.894 -4.488 -10.442 1.00 95.69 90 GLY A O 1
ATOM 684 N N . THR A 1 91 ? -0.066 -6.464 -10.859 1.00 94.25 91 THR A N 1
ATOM 685 C CA . THR A 1 91 ? -1.295 -6.173 -10.110 1.00 94.25 91 THR A CA 1
ATOM 686 C C . THR A 1 91 ? -1.075 -6.273 -8.597 1.00 94.25 91 THR A C 1
ATOM 688 O O . THR A 1 91 ? -0.433 -7.201 -8.110 1.00 94.25 91 THR A O 1
ATOM 691 N N . PHE A 1 92 ? -1.675 -5.348 -7.845 1.00 96.19 92 PHE A N 1
ATOM 692 C CA . PHE A 1 92 ? -1.709 -5.353 -6.380 1.00 96.19 92 PHE A CA 1
ATOM 693 C C . PHE A 1 92 ? -3.100 -4.926 -5.899 1.00 96.19 92 PHE A C 1
ATOM 695 O O . PHE A 1 92 ? -3.355 -3.756 -5.624 1.00 96.19 92 PHE A O 1
ATOM 702 N N . SER A 1 93 ? -4.031 -5.879 -5.886 1.00 96.00 93 SER A N 1
ATOM 703 C CA . SER A 1 93 ? -5.441 -5.628 -5.582 1.00 96.00 93 SER A CA 1
ATOM 704 C C . SER A 1 93 ? -5.962 -6.693 -4.623 1.00 96.00 93 SER A C 1
ATOM 706 O O . SER A 1 93 ? -6.136 -7.845 -5.012 1.00 96.00 93 SER A O 1
ATOM 708 N N . GLN A 1 94 ? -6.152 -6.309 -3.363 1.00 97.94 94 GLN A N 1
ATOM 709 C CA . GLN A 1 94 ? -6.842 -7.074 -2.324 1.00 97.94 94 GLN A CA 1
ATOM 710 C C . GLN A 1 94 ? -7.616 -6.106 -1.424 1.00 97.94 94 GLN A C 1
ATOM 712 O O . GLN A 1 94 ? -7.235 -4.941 -1.272 1.00 97.94 94 GLN A O 1
ATOM 717 N N . ALA A 1 95 ? -8.709 -6.581 -0.836 1.00 98.38 95 ALA A N 1
ATOM 718 C CA . ALA A 1 95 ? -9.658 -5.747 -0.101 1.00 98.38 95 ALA A CA 1
ATOM 719 C C . ALA A 1 95 ? -10.105 -6.387 1.223 1.00 98.38 95 ALA A C 1
ATOM 721 O O . ALA A 1 95 ? -11.250 -6.212 1.637 1.00 98.38 95 ALA A O 1
ATOM 722 N N . ASP A 1 96 ? -9.222 -7.122 1.901 1.00 98.44 96 ASP A N 1
ATOM 723 C CA . ASP A 1 96 ? -9.551 -7.723 3.194 1.00 98.44 96 ASP A CA 1
ATOM 724 C C . ASP A 1 96 ? -9.701 -6.636 4.262 1.00 98.44 96 ASP A C 1
ATOM 726 O O . ASP A 1 96 ? -8.761 -5.905 4.552 1.00 98.44 96 ASP A O 1
ATOM 730 N N . THR A 1 97 ? -10.872 -6.516 4.884 1.00 98.12 97 THR A N 1
ATOM 731 C CA . THR A 1 97 ? -11.143 -5.431 5.849 1.00 98.12 97 THR A CA 1
ATOM 732 C C . THR A 1 97 ? -11.165 -5.885 7.304 1.00 98.12 97 THR A C 1
ATOM 734 O O . THR A 1 97 ? -11.095 -5.051 8.204 1.00 98.12 97 THR A O 1
ATOM 737 N N . ALA A 1 98 ? -11.237 -7.195 7.560 1.00 97.44 98 ALA A N 1
ATOM 738 C CA . ALA A 1 98 ? -11.480 -7.737 8.898 1.00 97.44 98 ALA A CA 1
ATOM 739 C C . ALA A 1 98 ? -10.417 -7.315 9.930 1.00 97.44 98 ALA A C 1
ATOM 741 O O . ALA A 1 98 ? -10.751 -7.070 11.086 1.00 97.44 98 ALA A O 1
ATOM 742 N N . PHE A 1 99 ? -9.152 -7.188 9.519 1.00 96.94 99 PHE A N 1
ATOM 743 C CA . PHE A 1 99 ? -8.058 -6.778 10.401 1.00 96.94 99 PHE A CA 1
ATOM 744 C C . PHE A 1 99 ? -7.947 -5.264 10.618 1.00 96.94 99 PHE A C 1
ATOM 746 O O . PHE A 1 99 ? -7.160 -4.849 11.467 1.00 96.94 99 PHE A O 1
ATOM 753 N N . LEU A 1 100 ? -8.681 -4.421 9.878 1.00 97.56 100 LEU A N 1
ATOM 754 C CA . LEU A 1 100 ? -8.525 -2.961 9.979 1.00 97.56 100 LEU A CA 1
ATOM 755 C C . LEU A 1 100 ? -8.850 -2.436 11.385 1.00 97.56 100 LEU A C 1
ATOM 757 O O . LEU A 1 100 ? -8.256 -1.452 11.820 1.00 97.56 100 LEU A O 1
ATOM 761 N N . VAL A 1 101 ? -9.692 -3.154 12.133 1.00 96.94 101 VAL A N 1
ATOM 762 C CA . VAL A 1 101 ? -9.964 -2.908 13.559 1.00 96.94 101 VAL A CA 1
ATOM 763 C C . VAL A 1 101 ? -8.694 -2.864 14.418 1.00 96.94 101 VAL A C 1
ATOM 765 O O . VAL A 1 101 ? -8.648 -2.157 15.420 1.00 96.94 101 VAL A O 1
ATOM 768 N N . ASN A 1 102 ? -7.614 -3.538 14.007 1.00 95.38 102 ASN A N 1
ATOM 769 C CA . ASN A 1 102 ? -6.342 -3.538 14.733 1.00 95.38 102 ASN A CA 1
ATOM 770 C C . ASN A 1 102 ? -5.685 -2.143 14.799 1.00 95.38 102 ASN A C 1
ATOM 772 O 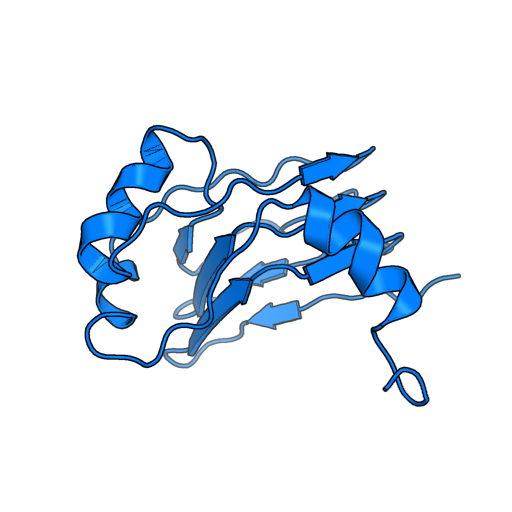O . ASN A 1 102 ? -4.790 -1.930 15.623 1.00 95.38 102 ASN A O 1
ATOM 776 N N . PHE A 1 103 ? -6.109 -1.201 13.948 1.00 95.44 103 PHE A N 1
ATOM 777 C CA . PHE A 1 103 ? -5.634 0.184 13.939 1.00 95.44 103 PHE A CA 1
ATOM 778 C C . PHE A 1 103 ? -6.424 1.120 14.865 1.00 95.44 103 PHE A C 1
ATOM 780 O O . PHE A 1 103 ? -5.942 2.219 15.15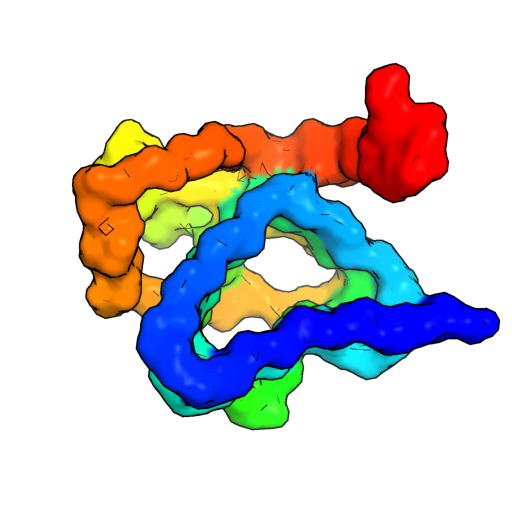1 1.00 95.44 103 PHE A O 1
ATOM 787 N N . GLU A 1 104 ? -7.585 0.706 15.383 1.00 94.19 104 GLU A N 1
ATOM 788 C CA . GLU A 1 104 ? -8.395 1.553 16.262 1.00 94.19 104 GLU A CA 1
ATOM 789 C C . GLU A 1 104 ? -7.642 1.928 17.546 1.00 94.19 104 GLU A C 1
ATOM 791 O O . GLU A 1 104 ? -6.988 1.108 18.200 1.00 94.19 104 GLU A O 1
ATOM 796 N N . GLY A 1 105 ? -7.718 3.210 17.911 1.00 92.25 105 GLY A N 1
ATOM 797 C CA . GLY A 1 105 ? -7.069 3.746 19.110 1.00 92.25 105 GLY A CA 1
ATOM 798 C C . GLY A 1 105 ? -5.535 3.741 19.069 1.00 92.25 105 GLY A C 1
AT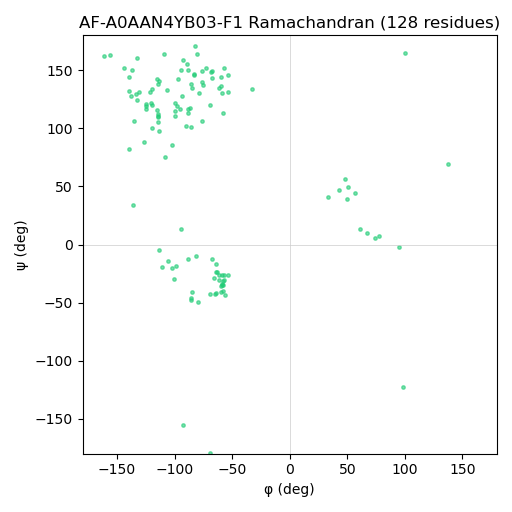OM 799 O O . GLY A 1 105 ? -4.901 3.982 20.098 1.00 92.25 105 GLY A O 1
ATOM 800 N N . LYS A 1 106 ? -4.915 3.457 17.915 1.00 93.31 106 LYS A N 1
ATOM 801 C CA . LYS A 1 106 ? -3.462 3.560 17.722 1.00 93.31 106 LYS A CA 1
ATOM 802 C C . LYS A 1 106 ? -3.076 4.930 17.165 1.00 93.31 106 LYS A C 1
ATOM 804 O O . LYS A 1 106 ? -3.873 5.620 16.538 1.00 93.31 106 LYS A O 1
ATOM 809 N N . ASN A 1 107 ? -1.810 5.298 17.349 1.00 91.94 107 ASN A N 1
ATOM 810 C CA . ASN A 1 107 ? -1.231 6.453 16.670 1.00 91.94 107 ASN A CA 1
ATOM 811 C C . ASN A 1 107 ? -0.943 6.083 15.212 1.00 91.94 107 ASN A C 1
ATOM 813 O O . ASN A 1 107 ? -0.011 5.332 14.926 1.00 91.94 107 ASN A O 1
ATOM 817 N N . ILE A 1 108 ? -1.763 6.598 14.299 1.00 91.00 108 ILE A N 1
ATOM 818 C CA . ILE A 1 108 ? -1.675 6.326 12.865 1.00 91.00 108 ILE A CA 1
ATOM 819 C C . ILE A 1 108 ? -0.955 7.488 12.175 1.00 91.00 108 ILE A C 1
ATOM 821 O O . ILE A 1 108 ? -1.415 8.625 12.232 1.00 91.00 108 ILE A O 1
ATOM 825 N N . ALA A 1 109 ? 0.160 7.208 11.491 1.00 89.25 109 ALA A N 1
ATOM 826 C CA . ALA A 1 109 ? 0.822 8.209 10.652 1.00 89.25 109 ALA A CA 1
ATOM 827 C C . ALA A 1 109 ? -0.128 8.712 9.548 1.00 89.25 109 ALA A C 1
ATOM 829 O O . ALA A 1 109 ? -0.898 7.923 8.993 1.00 89.25 109 ALA A O 1
ATOM 830 N N . SER A 1 110 ? -0.067 9.991 9.184 1.00 91.69 110 SER A N 1
ATOM 831 C CA . SER A 1 110 ? -0.820 10.496 8.030 1.00 91.69 110 SER A CA 1
ATOM 832 C C . SER A 1 110 ? -0.451 9.726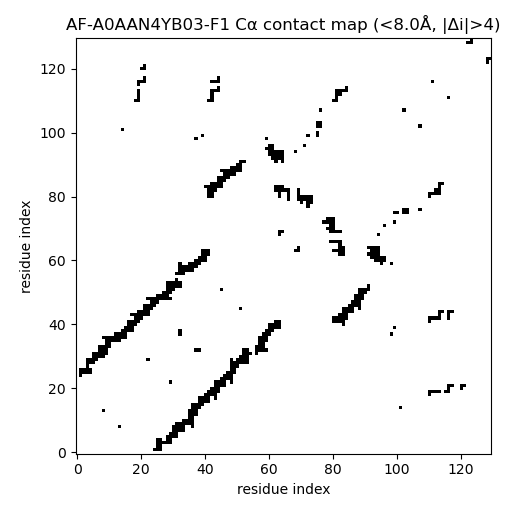 6.758 1.00 91.69 110 SER A C 1
ATOM 834 O O . SER A 1 110 ? 0.652 9.193 6.650 1.00 91.69 110 SER A O 1
ATOM 836 N N . ALA A 1 111 ? -1.389 9.638 5.817 1.00 95.88 111 ALA A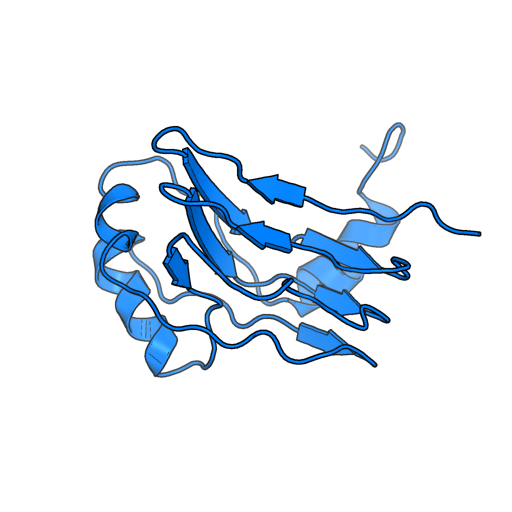 N 1
ATOM 837 C CA . ALA A 1 111 ? -1.087 9.238 4.449 1.00 95.88 111 ALA A CA 1
ATOM 838 C C . ALA A 1 111 ? -1.333 10.435 3.537 1.00 95.88 111 ALA A C 1
ATOM 840 O O . ALA A 1 111 ? -2.300 11.171 3.739 1.00 95.88 111 ALA A O 1
ATOM 841 N N . SER A 1 112 ? -0.452 10.599 2.562 1.00 96.69 112 SER A N 1
ATOM 842 C CA . SER A 1 112 ? -0.582 11.557 1.470 1.00 96.69 112 SER A CA 1
ATOM 843 C C . SER A 1 112 ? -0.855 10.828 0.149 1.00 96.69 112 SER A C 1
ATOM 845 O O . SER A 1 112 ? -0.590 9.621 0.058 1.00 96.69 112 SER A O 1
ATOM 847 N N . PRO A 1 113 ? -1.330 11.524 -0.899 1.00 97.94 113 PRO A N 1
ATOM 848 C CA . PRO A 1 113 ? -1.424 10.950 -2.236 1.00 97.94 113 PRO A CA 1
ATOM 849 C C . PRO A 1 113 ? -0.084 10.362 -2.696 1.00 97.94 113 PRO A C 1
ATOM 851 O O . PRO A 1 113 ? 0.982 10.907 -2.403 1.00 97.94 113 PRO A O 1
ATOM 854 N N . TYR A 1 114 ? -0.119 9.270 -3.466 1.00 97.75 114 TYR A N 1
ATOM 855 C CA . TYR A 1 114 ? 1.103 8.564 -3.879 1.00 97.75 114 TYR A CA 1
ATOM 856 C C . TYR A 1 114 ? 2.109 9.451 -4.640 1.00 97.75 114 TYR A C 1
ATOM 858 O O . TYR A 1 114 ? 3.308 9.183 -4.613 1.00 97.75 114 TYR A O 1
ATOM 866 N N . ALA A 1 115 ? 1.645 10.512 -5.312 1.00 97.62 115 ALA A N 1
ATOM 867 C CA . ALA A 1 115 ? 2.496 11.450 -6.048 1.00 97.62 115 ALA A CA 1
ATOM 868 C C . ALA A 1 115 ? 3.500 12.184 -5.136 1.00 97.62 115 ALA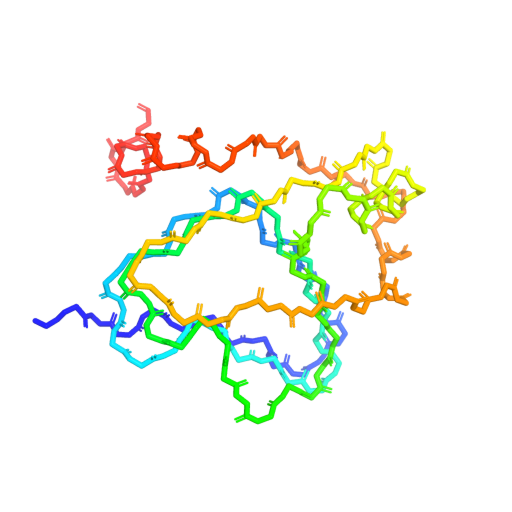 A C 1
ATOM 870 O O . ALA A 1 115 ? 4.622 12.492 -5.554 1.00 97.62 115 ALA A O 1
ATOM 871 N N . ASP A 1 116 ? 3.138 12.403 -3.871 1.00 96.94 116 ASP A N 1
ATOM 872 C CA . ASP A 1 116 ? 4.034 13.004 -2.884 1.00 96.94 116 ASP A CA 1
ATOM 873 C C . ASP A 1 116 ? 5.167 12.032 -2.540 1.00 96.94 116 ASP A C 1
ATOM 875 O O . ASP A 1 116 ? 6.335 12.421 -2.507 1.00 96.94 116 ASP A O 1
ATOM 879 N N . ALA A 1 117 ? 4.853 10.743 -2.368 1.00 95.69 117 ALA A N 1
ATOM 880 C CA . ALA A 1 117 ? 5.867 9.709 -2.173 1.00 95.69 117 ALA A CA 1
ATOM 881 C C . ALA A 1 117 ? 6.766 9.567 -3.413 1.00 95.69 117 ALA A C 1
ATOM 883 O O . ALA A 1 117 ? 7.985 9.484 -3.284 1.00 95.69 117 ALA A O 1
ATOM 884 N N . GLN A 1 118 ? 6.179 9.608 -4.615 1.00 95.81 118 GLN A N 1
ATOM 885 C CA . GLN A 1 118 ? 6.914 9.515 -5.881 1.00 95.81 118 GLN A CA 1
ATOM 886 C C . GLN A 1 118 ? 7.972 10.614 -6.031 1.00 95.81 118 GLN A C 1
ATOM 888 O O . GLN A 1 118 ? 9.062 10.358 -6.539 1.00 95.81 118 GLN A O 1
ATOM 893 N N . SER A 1 119 ? 7.641 11.837 -5.617 1.00 95.62 119 SER A N 1
ATOM 894 C CA . SER A 1 119 ? 8.515 13.002 -5.772 1.00 95.62 119 SER A CA 1
ATOM 895 C C . SER A 1 119 ? 9.527 13.141 -4.636 1.00 95.62 119 SER A C 1
ATOM 897 O O . SER A 1 119 ? 10.686 13.464 -4.887 1.00 95.62 119 SER A O 1
ATOM 899 N N . SER A 1 120 ? 9.112 12.889 -3.394 1.00 94.88 120 SER A N 1
ATOM 900 C CA . SER A 1 120 ? 9.942 13.163 -2.219 1.00 94.88 120 SER A CA 1
ATOM 901 C C . SER A 1 120 ? 10.898 12.021 -1.876 1.00 94.88 120 SER A C 1
ATOM 903 O O . SER A 1 120 ? 12.093 12.271 -1.707 1.00 94.88 120 SER A O 1
ATOM 905 N N . VAL A 1 121 ? 10.416 10.772 -1.838 1.00 95.25 121 VAL A N 1
ATOM 906 C CA . VAL A 1 121 ? 11.170 9.612 -1.324 1.00 95.25 121 VAL A CA 1
ATOM 907 C C . VAL A 1 121 ? 12.520 9.408 -2.023 1.00 95.25 121 VAL A C 1
ATOM 909 O O . VAL A 1 121 ? 13.503 9.216 -1.308 1.00 95.25 121 VAL A O 1
ATOM 912 N N . PRO A 1 122 ? 12.651 9.507 -3.365 1.00 93.25 122 PRO A N 1
ATOM 913 C CA . PRO A 1 122 ? 13.950 9.346 -4.030 1.00 93.25 122 PRO A CA 1
ATOM 914 C C . PRO A 1 122 ? 15.029 10.333 -3.566 1.00 93.25 122 PRO A C 1
ATOM 916 O O . PRO A 1 122 ? 16.215 10.037 -3.677 1.00 93.25 122 PRO A O 1
ATOM 919 N N . SER A 1 123 ? 14.619 11.508 -3.084 1.00 93.44 123 SER A N 1
ATOM 920 C CA . SER A 1 123 ? 15.520 12.582 -2.648 1.00 93.44 123 SER A CA 1
ATOM 921 C C . SER A 1 123 ? 15.682 12.686 -1.131 1.00 93.44 123 SER A C 1
ATOM 923 O O . SER A 1 123 ? 16.655 13.276 -0.674 1.00 93.44 123 SER A O 1
ATOM 925 N N . SER A 1 124 ? 14.750 12.128 -0.353 1.00 94.06 124 SER A N 1
ATOM 926 C CA . SER A 1 124 ? 14.718 12.261 1.108 1.00 94.06 124 SER A CA 1
ATOM 927 C C . SER A 1 124 ? 15.037 10.967 1.855 1.00 94.06 124 SER A C 1
ATOM 929 O O . SER A 1 124 ? 15.391 11.009 3.028 1.00 94.06 124 SER A O 1
ATOM 931 N N . ALA A 1 125 ? 14.924 9.802 1.215 1.00 92.50 125 ALA A N 1
ATOM 932 C CA . ALA A 1 125 ? 15.206 8.534 1.872 1.00 92.50 125 ALA A CA 1
ATOM 933 C C . ALA A 1 125 ? 16.708 8.211 1.879 1.00 92.50 125 ALA A C 1
ATOM 935 O O . ALA A 1 125 ? 17.433 8.472 0.919 1.00 92.50 125 ALA A O 1
ATOM 936 N N . GLY A 1 126 ? 17.163 7.564 2.952 1.00 92.19 126 GLY A N 1
ATOM 937 C CA . GLY A 1 126 ? 18.529 7.057 3.080 1.00 92.19 126 GLY A CA 1
ATOM 938 C C . GLY A 1 126 ? 19.457 7.945 3.908 1.00 92.19 126 GLY A C 1
ATOM 939 O O . GLY A 1 126 ? 19.166 9.094 4.232 1.00 92.19 126 GLY A O 1
ATOM 940 N N . GLN A 1 127 ? 20.593 7.371 4.300 1.00 92.25 127 GLN A N 1
ATOM 941 C CA . GLN A 1 127 ? 21.591 8.069 5.104 1.00 92.25 127 GLN A CA 1
ATOM 942 C C . GLN A 1 127 ? 22.095 9.325 4.377 1.00 92.25 127 GLN A C 1
ATOM 944 O O . GLN A 1 127 ? 22.546 9.242 3.238 1.00 92.25 127 GLN A O 1
ATOM 949 N N . GLY A 1 128 ? 22.100 10.460 5.079 1.00 93.38 128 GLY A N 1
ATOM 950 C CA . GLY A 1 128 ? 22.627 11.728 4.563 1.00 93.38 128 GLY A CA 1
ATOM 951 C C . GLY A 1 128 ? 21.581 12.650 3.935 1.00 93.38 128 GLY A C 1
ATOM 952 O O . GLY A 1 128 ? 21.934 13.769 3.580 1.00 93.38 128 GLY A O 1
ATOM 953 N N . ASN A 1 129 ? 20.319 12.220 3.865 1.00 85.44 129 ASN A N 1
ATOM 954 C CA . ASN A 1 129 ? 19.197 13.006 3.355 1.00 85.44 129 ASN A CA 1
ATOM 955 C C . ASN A 1 129 ? 18.273 13.424 4.519 1.00 85.44 129 ASN A C 1
ATOM 957 O O . ASN A 1 129 ? 17.232 12.811 4.741 1.00 85.44 129 ASN A O 1
ATOM 961 N N . LEU A 1 130 ? 18.700 14.419 5.309 1.00 74.44 130 LEU A N 1
ATOM 962 C CA . LEU A 1 130 ? 17.950 14.995 6.441 1.00 74.44 130 LEU A CA 1
ATOM 963 C C . LEU A 1 130 ? 17.624 16.469 6.203 1.00 74.44 130 LEU A C 1
ATOM 965 O O . LEU A 1 130 ? 18.511 17.177 5.674 1.00 74.44 130 LEU A O 1
#